Protein AF-A0A535SIV9-F1 (afdb_monomer)

Solvent-accessible surface area (backbone atoms only — not comparable to full-atom values): 3489 Å² total; per-residue (Å²): 120,73,52,74,80,59,48,78,48,71,38,63,42,68,70,56,45,51,49,52,40,66,74,50,40,89,40,35,40,82,33,64,90,43,81,61,61,50,59,34,19,32,71,63,78,42,78,53,49,28,37,44,29,52,79,58,24,82,92,113

Radius of gyration: 11.41 Å; Cα contacts (8 Å, |Δi|>4): 97; chains: 1; bounding box: 21×23×32 Å

Sequence (60 aa):
MIPAAFDYVSPRTVPEAVAELVKHGQEAKVLAGGHSLIPLMKLRLATPSFLVDIGRINGL
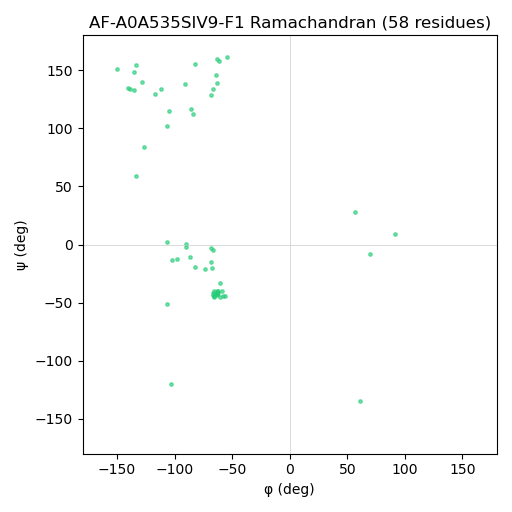
Mean predicted aligned error: 2.16 Å

Foldseek 3Di:
DDFDAAAEDEDQAPVVLVVVCVVQPPLEDEDEVCPPVVVCRRVVVDHRRYYYYDNNHPPD

Nearest PDB structures (foldseek):
  1ffu-assembly1_F  TM=1.003E+00  e=6.756E-08  Hydrogenophaga pseudoflava
  1ffv-assembly1_F  TM=1.003E+00  e=1.246E-07  Hydrogenophaga pseudoflava
  1n60-assembly1_C  TM=9.865E-01  e=2.004E-07  Afipia carboxidovorans OM5
  1zxi-assembly1_F  TM=9.942E-01  e=1.256E-06  Afipia carboxidovorans OM5
  7dqx-assembly1_B  TM=9.646E-01  e=9.018E-06  Paenarthrobacter nicotinovorans

Structure (mmCIF, N/CA/C/O backbone):
data_AF-A0A535SIV9-F1
#
_entry.id   AF-A0A535SIV9-F1
#
loop_
_atom_site.group_PDB
_atom_site.id
_atom_site.type_symbol
_atom_site.label_atom_id
_atom_site.label_alt_id
_atom_site.label_comp_id
_atom_site.label_asym_id
_atom_site.label_entity_id
_atom_site.label_seq_id
_atom_site.pdbx_PDB_ins_code
_atom_site.Cartn_x
_atom_site.Cartn_y
_atom_site.Cartn_z
_atom_site.occupancy
_atom_site.B_iso_or_equiv
_atom_site.auth_seq_id
_atom_site.auth_comp_id
_atom_site.auth_asym_id
_atom_site.auth_atom_id
_atom_site.pdbx_PDB_model_num
ATOM 1 N N . MET A 1 1 ? 0.337 8.824 18.295 1.00 81.75 1 MET A N 1
ATOM 2 C CA . MET A 1 1 ? -0.673 7.775 18.035 1.00 81.75 1 MET A CA 1
ATOM 3 C C . MET A 1 1 ? -0.102 6.788 17.023 1.00 81.75 1 MET A C 1
ATOM 5 O O . MET A 1 1 ? 0.629 7.229 16.136 1.00 81.75 1 MET A O 1
ATOM 9 N N . ILE A 1 2 ? -0.357 5.491 17.215 1.00 93.56 2 ILE A N 1
ATOM 10 C CA . ILE A 1 2 ? 0.269 4.375 16.485 1.00 93.56 2 ILE A CA 1
ATOM 11 C C . ILE A 1 2 ? -0.788 3.693 15.592 1.00 93.56 2 ILE A C 1
ATOM 13 O O . ILE A 1 2 ? -1.895 3.453 16.093 1.00 93.56 2 ILE A O 1
ATOM 17 N N . PRO A 1 3 ? -0.482 3.392 14.311 1.00 96.88 3 PRO A N 1
ATOM 18 C CA . PRO A 1 3 ? -1.356 2.610 13.432 1.00 96.88 3 PRO A CA 1
ATOM 19 C C . PRO A 1 3 ? -1.751 1.243 14.007 1.00 96.88 3 PRO A C 1
ATOM 21 O O . PRO A 1 3 ? -1.088 0.718 14.901 1.00 96.88 3 PRO A O 1
ATOM 24 N N . ALA A 1 4 ? -2.822 0.649 13.475 1.00 97.31 4 ALA A N 1
ATOM 25 C CA . ALA A 1 4 ? -3.059 -0.786 13.646 1.00 97.31 4 ALA A CA 1
ATOM 26 C C . ALA A 1 4 ? -1.934 -1.597 12.973 1.00 97.31 4 ALA A C 1
ATOM 28 O O . ALA A 1 4 ? -1.226 -1.064 12.120 1.00 97.31 4 ALA A O 1
ATOM 29 N N . ALA A 1 5 ? -1.758 -2.859 13.371 1.00 97.81 5 ALA A N 1
ATOM 30 C CA . ALA A 1 5 ? -0.810 -3.752 12.711 1.00 97.81 5 ALA A CA 1
ATOM 31 C C . ALA A 1 5 ? -1.236 -4.005 11.257 1.00 97.81 5 ALA A C 1
ATOM 33 O O . ALA A 1 5 ? -2.430 -4.049 10.960 1.00 97.81 5 ALA A O 1
ATOM 34 N N . PHE A 1 6 ? -0.253 -4.162 10.379 1.00 98.12 6 PHE A N 1
ATOM 35 C CA . PHE A 1 6 ? -0.441 -4.456 8.966 1.00 98.12 6 PHE A CA 1
ATOM 36 C C . PHE A 1 6 ? 0.754 -5.258 8.457 1.00 98.12 6 PHE A C 1
ATOM 38 O O . PHE A 1 6 ? 1.876 -5.092 8.946 1.00 98.12 6 PHE A O 1
ATOM 45 N N . ASP A 1 7 ? 0.510 -6.077 7.448 1.00 98.44 7 ASP A N 1
ATOM 46 C CA . ASP A 1 7 ? 1.548 -6.706 6.646 1.00 98.44 7 ASP A CA 1
ATOM 47 C C . ASP A 1 7 ? 2.044 -5.737 5.567 1.00 98.44 7 ASP A C 1
ATOM 49 O O . ASP A 1 7 ? 1.344 -4.807 5.157 1.00 98.44 7 ASP A O 1
ATOM 53 N N . TYR A 1 8 ? 3.276 -5.935 5.105 1.00 98.50 8 TYR A N 1
ATOM 54 C CA . TYR A 1 8 ? 3.948 -5.020 4.188 1.00 98.50 8 TYR A CA 1
ATOM 55 C C . TYR A 1 8 ? 4.741 -5.784 3.132 1.00 98.50 8 TYR A C 1
ATOM 57 O O . TYR A 1 8 ? 5.511 -6.691 3.450 1.00 98.50 8 TYR A O 1
ATOM 65 N N . VAL A 1 9 ? 4.615 -5.351 1.881 1.00 98.31 9 VAL A N 1
ATOM 66 C CA . VAL A 1 9 ? 5.443 -5.812 0.765 1.00 98.31 9 VAL A CA 1
ATOM 67 C C . VAL A 1 9 ? 5.895 -4.620 -0.072 1.00 98.31 9 VAL A C 1
ATOM 69 O O . VAL A 1 9 ? 5.174 -3.632 -0.205 1.00 98.31 9 VAL A O 1
ATOM 72 N N . SER A 1 10 ? 7.088 -4.716 -0.662 1.00 98.12 10 SER A N 1
ATOM 73 C CA . SER A 1 10 ? 7.633 -3.698 -1.567 1.00 98.12 10 SER A CA 1
ATOM 74 C C . SER A 1 10 ? 8.063 -4.331 -2.896 1.00 98.12 10 SER A C 1
ATOM 76 O O . SER A 1 10 ? 9.227 -4.717 -3.055 1.00 98.12 10 SER A O 1
ATOM 78 N N . PRO A 1 11 ? 7.113 -4.504 -3.831 1.00 98.00 11 PRO A N 1
ATOM 79 C CA . PRO A 1 11 ? 7.367 -5.061 -5.153 1.00 98.00 11 PRO A CA 1
ATOM 80 C C . PRO A 1 11 ? 8.352 -4.226 -5.973 1.00 98.00 11 PRO A C 1
ATOM 82 O O . PRO A 1 11 ? 8.522 -3.024 -5.749 1.00 98.00 11 PRO A O 1
ATOM 85 N N . ARG A 1 12 ? 8.991 -4.857 -6.961 1.00 97.94 12 ARG A N 1
ATOM 86 C CA . ARG A 1 12 ? 9.945 -4.187 -7.866 1.00 97.94 12 ARG A CA 1
ATOM 87 C C . ARG A 1 12 ? 9.352 -3.874 -9.230 1.00 97.94 12 ARG A C 1
ATOM 89 O O . ARG A 1 12 ? 9.936 -3.090 -9.977 1.00 97.94 12 ARG A O 1
ATOM 96 N N . THR A 1 13 ? 8.196 -4.452 -9.547 1.00 98.19 13 THR A N 1
ATOM 97 C CA . THR A 1 13 ? 7.514 -4.263 -10.826 1.00 98.19 13 THR A CA 1
ATOM 98 C C . THR A 1 13 ? 6.019 -3.992 -10.636 1.00 98.19 13 THR A C 1
ATOM 100 O O . THR A 1 13 ? 5.414 -4.395 -9.641 1.00 98.19 13 THR A O 1
ATOM 103 N N . VAL A 1 14 ? 5.401 -3.307 -11.605 1.00 98.19 14 VAL A N 1
ATOM 104 C CA . VAL A 1 14 ? 3.946 -3.058 -11.603 1.00 98.19 14 VAL A CA 1
ATOM 105 C C . VAL A 1 14 ? 3.138 -4.364 -11.573 1.00 98.19 14 VAL A C 1
ATOM 107 O O . VAL A 1 14 ? 2.211 -4.443 -10.767 1.00 98.19 14 VAL A O 1
ATOM 110 N N . PRO A 1 15 ? 3.469 -5.408 -12.364 1.00 98.25 15 PRO A N 1
ATOM 111 C CA . PRO A 1 15 ? 2.736 -6.672 -12.312 1.00 98.25 15 PRO A CA 1
ATOM 112 C C . PRO A 1 15 ? 2.753 -7.340 -10.933 1.00 98.25 15 PRO A C 1
ATOM 114 O O . PRO A 1 15 ? 1.716 -7.831 -10.498 1.00 98.25 15 PRO A O 1
ATOM 117 N N . GLU A 1 16 ? 3.882 -7.316 -10.217 1.00 98.06 16 GLU A N 1
ATOM 118 C CA . GLU A 1 16 ? 3.961 -7.848 -8.848 1.00 98.06 16 GLU A CA 1
ATOM 119 C C . GLU A 1 16 ? 3.057 -7.068 -7.882 1.00 98.06 16 GLU A C 1
ATOM 121 O O . GLU A 1 16 ? 2.328 -7.667 -7.095 1.00 98.06 16 GLU A O 1
ATOM 126 N N . ALA A 1 17 ? 3.053 -5.733 -7.962 1.00 98.38 17 ALA A N 1
ATOM 127 C CA . ALA A 1 17 ? 2.182 -4.914 -7.121 1.00 98.38 17 ALA A CA 1
ATOM 128 C C . ALA A 1 17 ? 0.699 -5.167 -7.403 1.00 98.38 17 ALA A C 1
ATOM 130 O O . ALA A 1 17 ? -0.089 -5.308 -6.469 1.00 98.38 17 ALA A O 1
ATOM 131 N N . VAL A 1 18 ? 0.316 -5.276 -8.677 1.00 98.31 18 VAL A N 1
ATOM 132 C CA . VAL A 1 18 ? -1.057 -5.623 -9.065 1.00 98.31 18 VAL A CA 1
ATOM 133 C C . VAL A 1 18 ? -1.427 -7.017 -8.560 1.00 98.31 18 VAL A C 1
ATOM 135 O O . VAL A 1 18 ? -2.529 -7.191 -8.044 1.00 98.31 18 VAL A O 1
ATOM 138 N N . ALA A 1 19 ? -0.520 -7.992 -8.652 1.00 98.31 19 ALA A N 1
ATOM 139 C CA . ALA A 1 19 ? -0.761 -9.344 -8.156 1.00 98.31 19 ALA A CA 1
ATOM 140 C C . ALA A 1 19 ? -1.043 -9.360 -6.644 1.00 98.31 19 ALA A C 1
ATOM 142 O O . ALA A 1 19 ? -2.020 -9.978 -6.219 1.00 98.31 19 ALA A O 1
ATOM 143 N N . GLU A 1 20 ? -0.259 -8.636 -5.841 1.00 98.31 20 GLU A N 1
ATOM 144 C CA . GLU A 1 20 ? -0.495 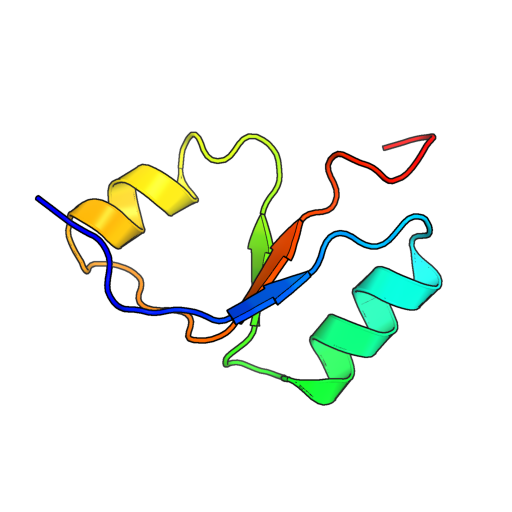-8.536 -4.394 1.00 98.31 20 GLU A CA 1
ATOM 145 C C . GLU A 1 20 ? -1.807 -7.801 -4.073 1.00 98.31 20 GLU A C 1
ATOM 147 O O . GLU A 1 20 ? -2.572 -8.249 -3.220 1.00 98.31 20 GLU A O 1
ATOM 152 N N . LEU A 1 21 ? -2.142 -6.733 -4.805 1.00 98.25 21 LEU A N 1
ATOM 153 C CA . LEU A 1 21 ? -3.425 -6.038 -4.635 1.00 98.25 21 LEU A CA 1
ATOM 154 C C . LEU A 1 21 ? -4.624 -6.938 -4.966 1.00 98.25 21 LEU A C 1
ATOM 156 O O . LEU A 1 21 ? -5.615 -6.923 -4.242 1.00 98.25 21 LEU A O 1
ATOM 160 N N . VAL A 1 22 ? -4.547 -7.738 -6.033 1.00 98.31 22 VAL A N 1
ATOM 161 C CA . VAL A 1 22 ? -5.614 -8.682 -6.407 1.00 98.31 22 VAL A CA 1
ATOM 162 C C . VAL A 1 22 ? -5.745 -9.794 -5.370 1.00 98.31 22 VAL A C 1
ATOM 164 O O . VAL A 1 22 ? -6.856 -10.136 -4.972 1.00 98.31 22 VAL A O 1
ATOM 167 N N . LYS A 1 23 ? -4.617 -10.338 -4.909 1.00 98.06 23 LYS A N 1
ATOM 168 C CA . LYS A 1 23 ? -4.565 -11.423 -3.925 1.00 98.06 23 LYS A CA 1
ATOM 169 C C . LYS A 1 23 ? -5.159 -11.023 -2.574 1.00 98.06 23 LYS A C 1
ATOM 171 O O . LYS A 1 23 ? -5.847 -11.832 -1.958 1.00 98.06 23 LYS A O 1
ATOM 176 N N . HIS A 1 24 ? -4.899 -9.798 -2.122 1.00 97.25 24 HIS A N 1
ATOM 177 C CA . HIS A 1 24 ? -5.334 -9.305 -0.812 1.00 97.25 24 HIS A CA 1
ATOM 178 C C . HIS A 1 24 ? -6.622 -8.459 -0.872 1.00 97.25 24 HIS A C 1
ATOM 180 O O . HIS A 1 24 ? -7.259 -8.221 0.151 1.00 97.25 24 HIS A O 1
ATOM 186 N N . GLY A 1 25 ? -7.067 -8.049 -2.061 1.00 96.06 25 GLY A N 1
ATOM 187 C CA . GLY A 1 25 ? -8.364 -7.409 -2.269 1.00 96.06 25 GLY A CA 1
ATOM 188 C C . GLY A 1 25 ? -8.526 -6.093 -1.502 1.00 96.06 25 GLY A C 1
ATOM 189 O O . GLY A 1 25 ? -7.647 -5.235 -1.511 1.00 96.06 25 GLY A O 1
ATOM 190 N N . GLN A 1 26 ? -9.680 -5.916 -0.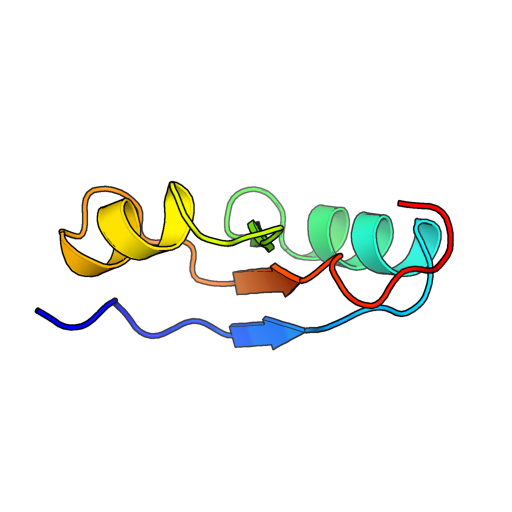850 1.00 94.56 26 GLN A N 1
ATOM 191 C CA . GLN A 1 26 ? -10.032 -4.672 -0.143 1.00 94.56 26 GLN A CA 1
ATOM 192 C C . GLN A 1 26 ? -9.164 -4.394 1.092 1.00 94.56 26 GLN A C 1
ATOM 194 O O . GLN A 1 26 ? -9.060 -3.247 1.525 1.00 94.56 26 GLN A O 1
ATOM 199 N N . GLU A 1 27 ? -8.525 -5.432 1.623 1.00 94.50 27 GLU A N 1
A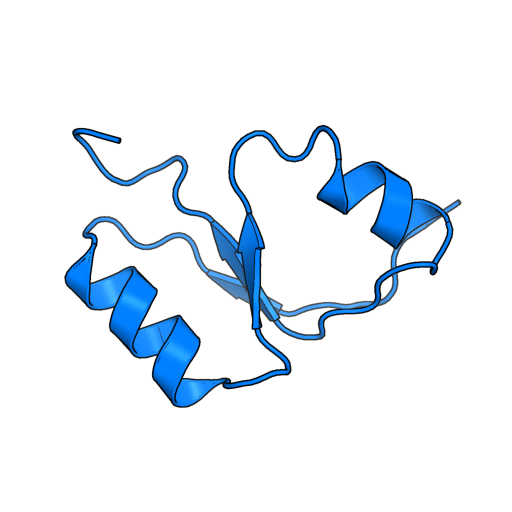TOM 200 C CA . GLU A 1 27 ? -7.633 -5.358 2.776 1.00 94.50 27 GLU A CA 1
ATOM 201 C C . GLU A 1 27 ? -6.281 -4.715 2.435 1.00 94.50 27 GLU A C 1
ATOM 203 O O . GLU A 1 27 ? -5.595 -4.193 3.321 1.00 94.50 27 GLU A O 1
ATOM 208 N N . ALA A 1 28 ? -5.911 -4.715 1.149 1.00 97.88 28 ALA A N 1
ATOM 209 C CA . ALA A 1 28 ? -4.677 -4.122 0.670 1.00 97.88 28 ALA A CA 1
ATOM 210 C C . ALA A 1 28 ? -4.838 -2.660 0.253 1.00 97.88 28 ALA A C 1
ATOM 212 O O . ALA A 1 28 ? -5.776 -2.265 -0.448 1.00 97.88 28 ALA A O 1
ATOM 213 N N . LYS A 1 29 ? -3.850 -1.843 0.622 1.00 98.19 29 LYS A N 1
ATOM 214 C CA . LYS A 1 29 ? -3.746 -0.461 0.154 1.00 98.19 29 LYS A CA 1
ATOM 215 C C . LYS A 1 29 ? -2.374 -0.159 -0.423 1.00 98.19 29 LYS A C 1
ATOM 217 O O . LYS A 1 29 ? -1.349 -0.564 0.113 1.00 98.19 29 LYS A O 1
ATOM 222 N N . VAL A 1 30 ? -2.370 0.604 -1.513 1.00 98.06 30 VAL A N 1
ATOM 223 C CA . VAL A 1 30 ? -1.141 1.124 -2.114 1.00 98.06 30 VAL A CA 1
ATOM 224 C C . VAL A 1 30 ? -0.522 2.166 -1.188 1.00 98.06 30 VAL A C 1
ATOM 226 O O . VAL A 1 30 ? -1.183 3.131 -0.792 1.00 98.06 30 VAL A O 1
ATOM 229 N N . LEU A 1 31 ? 0.759 1.989 -0.890 1.00 98.31 31 LEU A N 1
ATOM 230 C CA . LEU A 1 31 ? 1.606 2.968 -0.231 1.00 98.31 31 LEU A CA 1
ATOM 231 C C . LEU A 1 31 ? 2.545 3.587 -1.275 1.00 98.31 31 LEU A C 1
ATOM 233 O O . LEU A 1 31 ? 3.379 2.908 -1.857 1.00 98.31 31 LEU A O 1
ATOM 237 N N . ALA A 1 32 ? 2.383 4.886 -1.522 1.00 96.69 32 ALA A N 1
ATOM 238 C CA . ALA A 1 32 ? 3.321 5.691 -2.306 1.00 96.69 32 ALA A CA 1
ATOM 239 C C . ALA A 1 32 ? 4.168 6.545 -1.345 1.00 96.69 32 ALA A C 1
ATOM 241 O O . ALA A 1 32 ? 4.771 6.027 -0.413 1.00 96.69 32 ALA A O 1
ATOM 242 N N . GLY A 1 33 ? 4.125 7.875 -1.461 1.00 95.44 33 GLY A N 1
ATOM 243 C CA . GLY A 1 33 ? 4.840 8.772 -0.544 1.00 95.44 33 GLY A CA 1
ATOM 244 C C . GLY A 1 33 ? 4.310 8.814 0.899 1.00 95.44 33 GLY A C 1
ATOM 245 O O . GLY A 1 33 ? 4.856 9.548 1.710 1.00 95.44 33 GLY A O 1
ATOM 246 N N . GLY A 1 34 ? 3.220 8.117 1.239 1.00 97.12 34 GLY A N 1
ATOM 247 C CA . GLY A 1 34 ? 2.730 7.968 2.621 1.00 97.12 34 GLY A CA 1
ATOM 248 C C . GLY A 1 34 ? 2.130 9.209 3.306 1.00 97.12 34 GLY A C 1
ATOM 249 O O . GLY A 1 34 ? 1.517 9.067 4.361 1.00 97.12 34 GLY A O 1
ATOM 250 N N . HIS A 1 35 ? 2.218 10.404 2.716 1.00 97.69 35 HIS A N 1
ATOM 251 C CA . HIS A 1 35 ? 1.822 11.674 3.351 1.00 97.69 35 HIS A CA 1
ATOM 252 C C . HIS A 1 35 ? 0.314 11.844 3.596 1.00 97.69 35 HIS A C 1
ATOM 254 O O . HIS A 1 35 ? -0.079 12.701 4.380 1.00 97.69 35 HIS A O 1
ATOM 260 N N . SER A 1 36 ? -0.532 11.024 2.973 1.00 97.62 36 SER A N 1
ATOM 261 C CA . SER A 1 36 ? -1.975 10.988 3.257 1.00 97.62 36 SER A CA 1
ATOM 262 C C . SER A 1 36 ? -2.358 9.732 4.036 1.00 97.62 36 SER A C 1
ATOM 264 O O . SER A 1 36 ? -2.974 9.819 5.095 1.00 97.62 36 SER A O 1
ATOM 266 N N . LEU A 1 37 ? -1.946 8.556 3.552 1.00 97.75 37 LEU A N 1
ATOM 267 C CA . LEU A 1 37 ? -2.346 7.276 4.135 1.00 97.75 37 LEU A CA 1
ATOM 268 C C . LEU A 1 37 ? -1.800 7.076 5.558 1.00 97.75 37 LEU A C 1
ATOM 270 O O . LEU A 1 37 ? -2.559 6.697 6.446 1.00 97.75 37 LEU A O 1
ATOM 274 N N . ILE A 1 38 ? -0.522 7.381 5.813 1.00 97.81 38 ILE A N 1
ATOM 275 C CA . ILE A 1 38 ? 0.087 7.164 7.135 1.00 97.81 38 ILE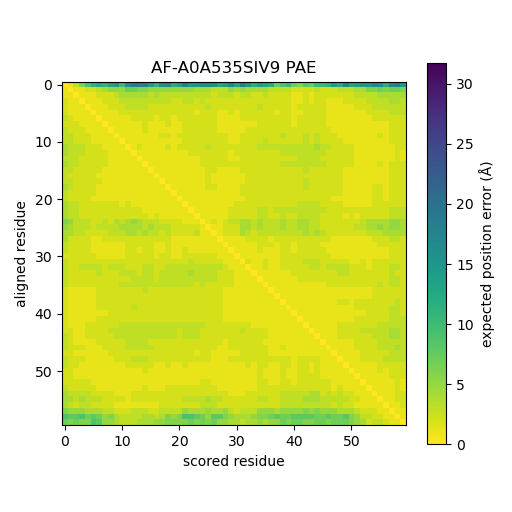 A CA 1
ATOM 276 C C . ILE A 1 38 ? -0.549 8.063 8.208 1.00 97.81 38 ILE A C 1
ATOM 278 O O . ILE A 1 38 ? -0.872 7.544 9.280 1.00 97.81 38 ILE A O 1
ATOM 282 N N . PRO A 1 39 ? -0.801 9.370 7.975 1.00 98.06 39 PRO A N 1
ATOM 283 C CA . PRO A 1 39 ? -1.583 10.172 8.915 1.00 98.06 39 PRO A CA 1
ATOM 284 C C . PRO A 1 39 ? -2.976 9.602 9.207 1.00 98.06 39 PRO A C 1
ATOM 286 O O . PRO A 1 39 ? -3.347 9.511 10.379 1.00 98.06 39 PRO A O 1
ATOM 289 N N . LEU A 1 40 ? -3.715 9.150 8.185 1.00 98.06 40 LEU A N 1
ATOM 290 C CA . LEU A 1 40 ? -5.033 8.526 8.373 1.00 98.06 40 LEU A CA 1
ATOM 291 C C . LEU A 1 40 ? -4.947 7.239 9.205 1.00 98.06 40 LEU A C 1
ATOM 293 O O . LEU A 1 40 ? -5.774 7.029 10.091 1.00 98.06 40 LEU A O 1
ATOM 297 N N . MET A 1 41 ? -3.921 6.415 8.984 1.00 98.12 41 MET A N 1
ATOM 298 C CA . MET A 1 41 ? -3.672 5.202 9.770 1.00 98.12 41 MET A CA 1
ATOM 299 C C . MET A 1 41 ? -3.302 5.509 11.218 1.00 98.12 41 MET A C 1
ATOM 301 O O . MET A 1 41 ? -3.805 4.867 12.141 1.00 98.12 41 MET A O 1
ATOM 305 N N . LYS A 1 42 ? -2.462 6.526 11.444 1.00 98.12 42 LYS A N 1
ATOM 306 C CA . LYS A 1 42 ? -2.101 6.981 12.794 1.00 98.12 42 LYS A CA 1
ATOM 307 C C . LYS A 1 42 ? -3.320 7.444 13.580 1.00 98.12 42 LYS A C 1
ATOM 309 O O . LYS A 1 42 ? -3.309 7.265 14.789 1.00 98.12 42 LYS A O 1
ATOM 314 N N . LEU A 1 43 ? -4.326 8.017 12.915 1.00 97.94 43 LEU A N 1
ATOM 315 C CA . LEU A 1 43 ? -5.603 8.441 13.503 1.00 97.94 43 LEU A CA 1
ATOM 316 C C . LEU A 1 43 ? -6.688 7.349 13.477 1.00 97.94 43 LEU A C 1
ATOM 318 O O . LEU A 1 43 ? -7.799 7.595 13.934 1.00 97.94 43 LEU A O 1
ATOM 322 N N . ARG A 1 44 ? -6.381 6.156 12.947 1.00 96.25 44 ARG A N 1
ATOM 323 C CA . ARG A 1 44 ? -7.320 5.035 12.754 1.00 96.25 44 ARG A CA 1
ATOM 324 C C . ARG A 1 44 ? -8.558 5.372 11.915 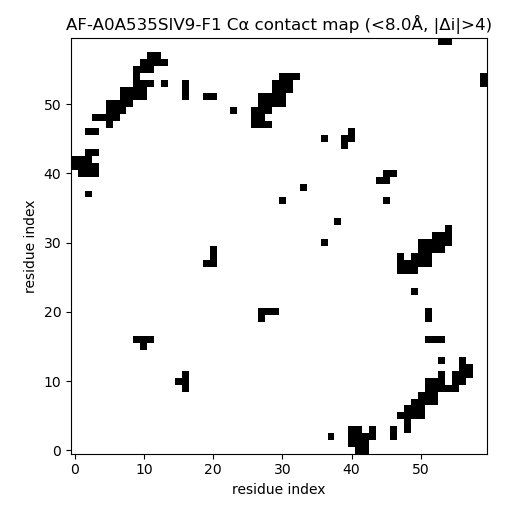1.00 96.25 44 ARG A C 1
ATOM 326 O O . ARG A 1 44 ? -9.590 4.729 12.047 1.00 96.25 44 ARG A O 1
ATOM 333 N N . LEU A 1 45 ? -8.433 6.344 11.015 1.00 97.12 45 LEU A N 1
ATOM 334 C CA . LEU A 1 45 ? -9.448 6.656 10.004 1.00 97.12 45 LEU A CA 1
ATOM 335 C C . LEU A 1 45 ? -9.345 5.724 8.785 1.00 97.12 45 LEU A C 1
ATOM 337 O O . LEU A 1 45 ? -10.295 5.589 8.022 1.00 97.12 45 LEU A O 1
ATOM 341 N N . ALA A 1 46 ? -8.191 5.076 8.614 1.00 97.38 46 ALA A N 1
ATOM 342 C CA . ALA A 1 46 ? -7.974 3.985 7.674 1.00 97.38 46 ALA A CA 1
ATOM 343 C C . ALA A 1 46 ? -7.190 2.869 8.377 1.00 97.38 46 ALA A C 1
ATOM 345 O O . ALA A 1 46 ? -6.188 3.143 9.037 1.00 97.38 46 ALA A O 1
ATOM 346 N N . THR A 1 47 ? -7.625 1.619 8.236 1.00 97.50 47 THR A N 1
ATOM 347 C CA . THR A 1 47 ? -6.991 0.459 8.886 1.00 97.50 47 THR A CA 1
ATOM 348 C C . THR A 1 47 ? -6.798 -0.696 7.899 1.00 97.50 47 THR A C 1
ATOM 350 O O . THR A 1 47 ? -7.368 -1.763 8.114 1.00 97.50 47 THR A O 1
ATOM 353 N N . PRO A 1 48 ? -6.051 -0.498 6.795 1.00 98.00 48 PRO A N 1
ATOM 354 C CA . PRO A 1 48 ? -5.715 -1.612 5.916 1.00 98.00 48 PRO A CA 1
ATOM 355 C C . PRO A 1 48 ? -4.865 -2.625 6.685 1.00 98.00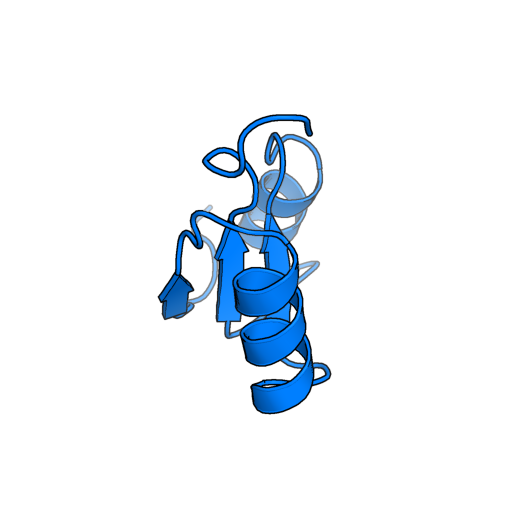 48 PRO A C 1
ATOM 357 O O . PRO A 1 48 ? -3.973 -2.231 7.441 1.00 98.00 48 PRO A O 1
ATOM 360 N N . SER A 1 49 ? -5.133 -3.911 6.487 1.00 97.94 49 SER A N 1
ATOM 361 C CA . SER A 1 49 ? -4.334 -4.986 7.078 1.00 97.94 49 SER A CA 1
ATOM 362 C C . SER A 1 49 ? -3.124 -5.355 6.213 1.00 97.94 49 SER A C 1
ATOM 364 O O . SER A 1 49 ? -2.226 -6.034 6.700 1.00 97.94 49 SER A O 1
ATOM 366 N N . PHE A 1 50 ? -3.043 -4.852 4.974 1.00 98.50 50 PHE A N 1
ATOM 367 C CA . PHE A 1 50 ? -1.930 -5.107 4.059 1.00 98.50 50 PHE A CA 1
ATOM 368 C C . PHE A 1 50 ? -1.517 -3.841 3.286 1.00 98.50 50 PHE A C 1
ATOM 370 O O . PHE A 1 50 ? -2.359 -3.119 2.746 1.00 98.50 50 PHE A O 1
ATOM 377 N N . LEU A 1 51 ? -0.218 -3.557 3.196 1.00 98.62 51 LEU A N 1
ATOM 378 C CA . LEU A 1 51 ? 0.328 -2.432 2.432 1.00 98.62 51 LEU A CA 1
ATOM 379 C C . LEU A 1 51 ? 1.227 -2.903 1.291 1.00 98.62 51 LEU A C 1
ATOM 381 O O . LEU A 1 51 ? 2.180 -3.653 1.497 1.00 98.62 51 LEU A O 1
ATOM 385 N N . VAL A 1 52 ? 0.953 -2.383 0.094 1.00 98.62 52 VAL A N 1
ATOM 386 C CA . VAL A 1 52 ? 1.763 -2.597 -1.110 1.00 98.62 52 VAL A CA 1
ATOM 387 C C . VAL A 1 52 ? 2.521 -1.310 -1.418 1.00 98.62 52 VAL A C 1
ATOM 389 O O . VAL A 1 52 ? 1.941 -0.353 -1.933 1.00 98.62 52 VAL A O 1
ATOM 392 N N . ASP A 1 53 ? 3.804 -1.267 -1.073 1.00 98.50 53 ASP A N 1
ATOM 393 C CA . ASP A 1 53 ? 4.671 -0.109 -1.297 1.00 98.50 53 ASP A CA 1
ATOM 394 C C . ASP A 1 53 ? 5.248 -0.100 -2.711 1.00 98.50 53 ASP A C 1
ATOM 396 O O . ASP A 1 53 ? 6.091 -0.928 -3.065 1.00 98.50 53 ASP A O 1
ATOM 400 N N . ILE A 1 54 ? 4.807 0.873 -3.505 1.00 98.25 54 ILE A N 1
ATOM 401 C CA . ILE A 1 54 ? 5.205 1.033 -4.906 1.00 98.25 54 ILE A CA 1
ATOM 402 C C . ILE A 1 54 ? 6.444 1.919 -5.088 1.00 98.25 54 ILE A C 1
ATOM 404 O O . ILE A 1 54 ? 6.925 2.061 -6.209 1.00 98.25 54 ILE A O 1
ATOM 408 N N . GLY A 1 55 ? 7.011 2.481 -4.015 1.00 97.31 55 GLY A N 1
ATOM 409 C CA . GLY A 1 55 ? 8.161 3.394 -4.070 1.00 97.31 55 GLY A CA 1
ATOM 410 C C . GLY A 1 55 ? 9.475 2.757 -4.540 1.00 97.31 55 GLY A C 1
ATOM 411 O O . GLY A 1 55 ? 10.481 3.448 -4.690 1.00 97.31 55 GLY A O 1
ATOM 412 N N . ARG A 1 56 ? 9.497 1.435 -4.758 1.00 96.12 56 ARG A N 1
ATOM 413 C CA . ARG A 1 56 ? 10.648 0.679 -5.284 1.00 96.12 56 ARG A CA 1
ATOM 414 C C . ARG A 1 56 ? 10.477 0.220 -6.733 1.00 96.12 56 ARG A C 1
ATOM 416 O O . ARG A 1 56 ? 11.380 -0.449 -7.244 1.00 96.12 56 ARG A O 1
ATOM 423 N N . ILE A 1 57 ? 9.364 0.561 -7.379 1.00 97.75 57 ILE A N 1
ATOM 424 C CA . ILE A 1 57 ? 9.099 0.226 -8.777 1.00 9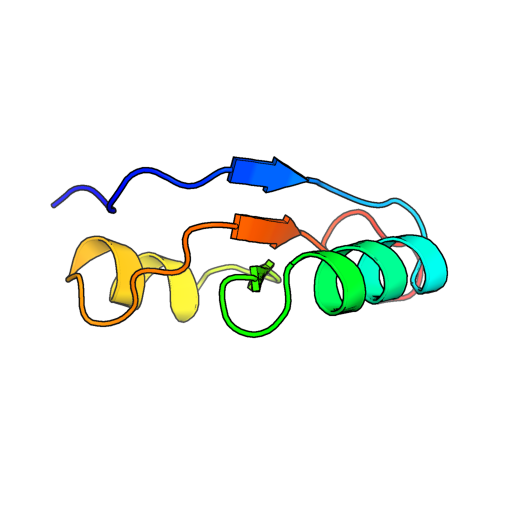7.75 57 ILE A CA 1
ATOM 425 C C . ILE A 1 57 ? 9.730 1.304 -9.655 1.00 97.75 57 ILE A C 1
A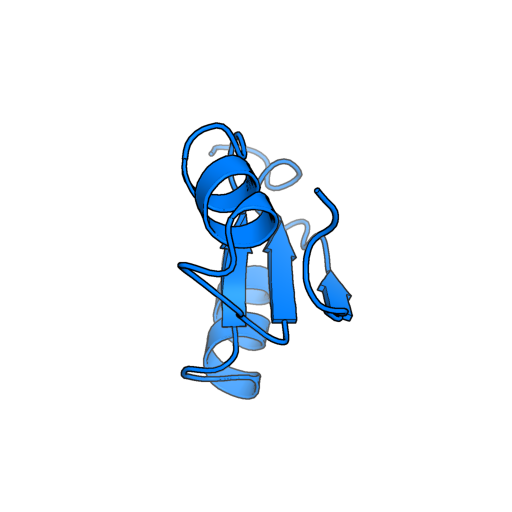TOM 427 O O . ILE A 1 57 ? 9.353 2.470 -9.597 1.00 97.75 57 ILE A O 1
ATOM 431 N N . ASN A 1 58 ? 10.704 0.915 -10.476 1.00 94.06 58 ASN A N 1
ATOM 432 C CA . ASN A 1 58 ? 11.350 1.852 -11.391 1.00 94.06 58 ASN A CA 1
ATOM 433 C C . ASN A 1 58 ? 10.354 2.333 -12.458 1.00 94.06 58 ASN A C 1
ATOM 435 O O . ASN A 1 58 ? 9.678 1.516 -13.084 1.00 94.06 58 ASN A O 1
ATOM 439 N N . GLY A 1 59 ? 10.320 3.644 -12.706 1.00 90.56 59 GLY A N 1
ATOM 440 C CA . GLY A 1 59 ? 9.446 4.256 -13.713 1.00 90.56 59 GLY A CA 1
ATOM 441 C C . GLY A 1 59 ? 8.080 4.721 -13.197 1.00 90.56 59 GLY A C 1
ATOM 442 O O . GLY A 1 59 ? 7.243 5.088 -14.020 1.00 90.56 59 GLY A O 1
ATOM 443 N N . LEU A 1 60 ? 7.867 4.717 -11.874 1.00 89.88 60 LEU A N 1
ATOM 444 C CA . LEU A 1 60 ? 6.742 5.366 -11.187 1.00 89.88 60 LEU A CA 1
ATOM 445 C C . LEU A 1 60 ? 7.186 6.608 -10.405 1.00 89.88 60 LEU A C 1
ATOM 447 O O . LEU A 1 60 ? 8.390 6.698 -10.068 1.00 89.88 60 LEU A O 1
#

pLDDT: mean 97.05, std 2.64, range [81.75, 98.62]

Secondary structure (DSSP, 8-state):
--PPP-EEE--SSHHHHHHHHHHHGGGEEEESS-TTHHHHHHTTS---SEEEE-TTSTT-